Protein AF-A0A3D1HLU2-F1 (afdb_monomer_lite)

Radius of gyration: 20.57 Å; chains: 1; bounding box: 33×50×55 Å

Foldseek 3Di:
DVVVVVVVVVVVVVPPPVPPQPPCPADAPDKDKDWDWDDDPNDIDIWIKIKHWDDWDADPNFIKIKIKIDTPPDDIDIDIGTDD

Sequence (84 aa):
MKNILLTLLALTSFCQVDARDYLPVYTEGKVWNYSYYKMVDGEVQKAEYQRYVDRDTIIDGKNCKIILSRKVKDNYNIHYIERK

Structure (mmCIF, N/CA/C/O backbone):
data_AF-A0A3D1HLU2-F1
#
_entry.id   AF-A0A3D1HLU2-F1
#
loop_
_atom_site.group_PDB
_atom_site.id
_atom_site.type_symbol
_atom_site.label_atom_id
_atom_site.label_alt_id
_atom_site.label_comp_id
_atom_site.label_asym_id
_atom_site.label_entity_id
_atom_site.label_seq_id
_atom_site.pdbx_PDB_ins_code
_atom_site.Cartn_x
_atom_site.Cartn_y
_atom_site.Cartn_z
_atom_site.occupancy
_atom_site.B_iso_or_equiv
_atom_site.auth_seq_id
_atom_site.auth_comp_id
_atom_site.auth_asym_id
_atom_site.auth_atom_id
_atom_site.pdbx_PDB_model_num
ATOM 1 N N . MET A 1 1 ? 8.787 -38.985 35.407 1.00 52.44 1 MET A N 1
ATOM 2 C CA . MET A 1 1 ? 8.613 -38.581 33.989 1.00 52.44 1 MET A CA 1
ATOM 3 C C . MET A 1 1 ? 7.423 -37.637 33.736 1.00 52.44 1 MET A C 1
ATOM 5 O O . MET A 1 1 ? 7.106 -37.389 32.586 1.00 52.44 1 MET A O 1
ATOM 9 N N . LYS A 1 2 ? 6.762 -37.074 34.764 1.00 51.91 2 LYS A N 1
ATOM 10 C CA . LYS A 1 2 ? 5.601 -36.173 34.590 1.00 51.91 2 LYS A CA 1
ATOM 11 C C . LYS A 1 2 ? 5.990 -34.681 34.577 1.00 51.91 2 LYS A C 1
ATOM 13 O O . LYS A 1 2 ? 5.326 -33.880 33.934 1.00 51.91 2 LYS A O 1
ATOM 18 N N . ASN A 1 3 ? 7.122 -34.334 35.198 1.00 54.22 3 ASN A N 1
ATOM 19 C CA . ASN A 1 3 ? 7.586 -32.944 35.311 1.00 54.22 3 ASN A CA 1
ATOM 20 C C . ASN A 1 3 ? 8.312 -32.417 34.063 1.00 54.22 3 ASN A C 1
ATOM 22 O O . ASN A 1 3 ? 8.344 -31.211 33.865 1.00 54.22 3 ASN A O 1
ATOM 26 N N . ILE A 1 4 ? 8.844 -33.296 33.205 1.00 61.16 4 ILE A N 1
ATOM 27 C CA . ILE A 1 4 ? 9.544 -32.891 31.969 1.00 61.16 4 ILE A CA 1
ATOM 28 C C . ILE A 1 4 ? 8.542 -32.402 30.907 1.00 61.16 4 ILE A C 1
ATOM 30 O O . ILE A 1 4 ? 8.821 -31.474 30.149 1.00 61.16 4 ILE A O 1
ATOM 34 N N . LEU A 1 5 ? 7.338 -32.983 30.884 1.00 57.62 5 LEU A N 1
ATOM 35 C CA . LEU A 1 5 ? 6.285 -32.599 29.941 1.00 57.62 5 LEU A CA 1
ATOM 36 C C . LEU A 1 5 ? 5.750 -31.182 30.223 1.00 57.62 5 LEU A C 1
ATOM 38 O O . LEU A 1 5 ? 5.496 -30.416 29.299 1.00 57.62 5 LEU A O 1
ATOM 42 N N . LEU A 1 6 ? 5.637 -30.821 31.507 1.00 58.78 6 LEU A N 1
ATOM 43 C CA . LEU A 1 6 ? 5.197 -29.494 31.953 1.00 58.78 6 LEU A CA 1
ATOM 44 C C . LEU A 1 6 ? 6.207 -28.400 31.589 1.00 58.78 6 LEU A C 1
ATOM 46 O O . LEU A 1 6 ? 5.811 -27.317 31.169 1.00 58.78 6 LEU A O 1
ATOM 50 N N . THR A 1 7 ? 7.507 -28.695 31.683 1.00 60.12 7 THR A N 1
ATOM 51 C CA . THR A 1 7 ? 8.560 -27.757 31.267 1.00 60.12 7 THR A CA 1
ATOM 52 C C . THR A 1 7 ? 8.589 -27.544 29.753 1.00 60.12 7 THR A C 1
ATOM 54 O O . THR A 1 7 ? 8.812 -26.425 29.304 1.00 60.12 7 THR A O 1
ATOM 57 N N . LEU A 1 8 ? 8.299 -28.581 28.959 1.00 55.53 8 LEU A N 1
ATOM 58 C CA . LEU A 1 8 ? 8.218 -28.478 27.497 1.00 55.53 8 LEU A CA 1
ATOM 59 C C . LEU A 1 8 ? 7.008 -27.651 27.034 1.00 55.53 8 LEU A C 1
ATOM 61 O O . LEU A 1 8 ? 7.168 -26.811 26.154 1.00 55.53 8 LEU A O 1
ATOM 65 N N . LEU A 1 9 ? 5.838 -27.815 27.666 1.00 57.53 9 LEU A N 1
ATOM 66 C CA . LEU A 1 9 ? 4.664 -26.976 27.382 1.00 57.53 9 LEU A CA 1
ATOM 67 C C . LEU A 1 9 ? 4.894 -25.502 27.747 1.00 57.53 9 LEU A C 1
ATOM 69 O O . LEU A 1 9 ? 4.470 -24.612 27.012 1.00 57.53 9 LEU A O 1
ATOM 73 N N . ALA A 1 10 ? 5.585 -25.239 28.860 1.00 58.91 10 ALA A N 1
ATOM 74 C CA . ALA A 1 10 ? 5.915 -23.877 29.266 1.00 58.91 10 ALA A CA 1
ATOM 75 C C . ALA A 1 10 ? 6.861 -23.197 28.263 1.00 58.91 10 ALA A C 1
ATOM 77 O O . ALA A 1 10 ? 6.635 -22.043 27.914 1.00 58.91 10 ALA A O 1
ATOM 78 N N . LEU A 1 11 ? 7.869 -23.909 27.739 1.00 54.00 11 LEU A N 1
ATOM 79 C CA . LEU A 1 11 ? 8.787 -23.355 26.737 1.00 54.00 11 LEU A CA 1
ATOM 80 C C . LEU A 1 11 ? 8.103 -23.032 25.399 1.00 54.00 11 LEU A C 1
ATOM 82 O O . LEU A 1 11 ? 8.462 -22.041 24.766 1.00 54.00 11 LEU A O 1
ATOM 86 N N . THR A 1 12 ? 7.104 -23.812 24.974 1.00 55.25 12 THR A N 1
ATOM 87 C CA . THR A 1 12 ? 6.391 -23.539 23.713 1.00 55.25 12 THR A CA 1
ATOM 88 C C . THR A 1 12 ? 5.459 -22.329 23.787 1.00 55.25 12 THR A C 1
ATOM 90 O O . THR A 1 12 ? 5.230 -21.695 22.761 1.00 55.25 12 THR A O 1
ATOM 93 N N . SER A 1 13 ? 4.973 -21.952 24.977 1.00 53.50 13 SER A N 1
ATOM 94 C CA . SER A 1 13 ? 4.122 -20.760 25.143 1.00 53.50 13 SER A CA 1
ATOM 95 C C . SER A 1 13 ? 4.876 -19.437 24.981 1.00 53.50 13 SER A C 1
ATOM 97 O O . SER A 1 13 ? 4.254 -18.429 24.667 1.00 53.50 13 SER A O 1
ATOM 99 N N . PHE A 1 14 ? 6.204 -19.423 25.143 1.00 52.06 14 PHE A N 1
ATOM 100 C CA . PHE A 1 14 ? 7.031 -18.225 24.915 1.00 52.06 14 PHE A CA 1
ATOM 101 C C . PHE A 1 14 ? 7.525 -18.096 23.469 1.00 52.06 14 PHE A C 1
ATOM 103 O O . PHE A 1 14 ? 8.103 -17.078 23.105 1.00 52.06 14 PHE A O 1
ATOM 110 N N . CYS A 1 15 ? 7.286 -19.110 22.632 1.00 45.38 15 CYS A N 1
ATOM 111 C CA . CYS A 1 15 ? 7.479 -19.045 21.184 1.00 45.38 15 CYS A CA 1
ATOM 112 C C . CYS A 1 15 ? 6.167 -18.703 20.469 1.00 45.38 15 CYS A C 1
ATOM 114 O O . CYS A 1 15 ? 5.884 -19.206 19.382 1.00 45.38 15 CYS A O 1
ATOM 116 N N . GLN A 1 16 ? 5.367 -17.799 21.035 1.00 48.69 16 GLN A N 1
ATOM 117 C CA . GLN A 1 16 ? 4.585 -16.935 20.167 1.00 48.69 16 GLN A CA 1
ATOM 118 C C . GLN A 1 16 ? 5.614 -16.025 19.509 1.00 48.69 16 GLN A C 1
ATOM 120 O O . GLN A 1 16 ? 6.067 -15.047 20.090 1.00 48.69 16 GLN A O 1
ATOM 125 N N . VAL A 1 17 ? 6.088 -16.429 18.327 1.00 43.00 17 VAL A N 1
ATOM 126 C CA . VAL A 1 17 ? 6.726 -15.492 17.410 1.00 43.00 17 VAL A CA 1
ATOM 127 C C . VAL A 1 17 ? 5.656 -14.443 17.191 1.00 43.00 17 VAL A C 1
ATOM 129 O O . VAL A 1 17 ? 4.735 -14.669 16.405 1.00 43.00 17 VAL A O 1
ATOM 132 N N . ASP A 1 18 ? 5.730 -13.358 17.962 1.00 43.25 18 ASP A N 1
ATOM 133 C CA . ASP A 1 18 ? 4.964 -12.156 17.720 1.00 43.25 18 ASP A CA 1
ATOM 134 C C . ASP A 1 18 ? 5.226 -11.866 16.261 1.00 43.25 18 ASP A C 1
ATOM 136 O O . ASP A 1 18 ? 6.351 -11.556 15.853 1.00 43.25 18 ASP A O 1
ATOM 140 N N . ALA A 1 19 ? 4.220 -12.158 15.442 1.00 44.59 19 ALA A N 1
ATOM 141 C CA . ALA A 1 19 ? 4.251 -11.892 14.030 1.00 44.59 19 ALA A CA 1
ATOM 142 C C . ALA A 1 19 ? 4.369 -10.384 13.978 1.00 44.59 19 ALA A C 1
ATOM 144 O O . ALA A 1 19 ? 3.329 -9.738 14.121 1.00 44.59 19 ALA A O 1
ATOM 145 N N . ARG A 1 20 ? 5.636 -9.911 13.924 1.00 42.66 20 ARG A N 1
ATOM 146 C CA . ARG A 1 20 ? 6.072 -8.543 14.214 1.00 42.66 20 ARG A CA 1
ATOM 147 C C . ARG A 1 20 ? 4.938 -7.670 13.788 1.00 42.66 20 ARG A C 1
ATOM 149 O O . ARG A 1 20 ? 4.626 -7.710 12.593 1.00 42.66 20 ARG A O 1
ATOM 156 N N . ASP A 1 21 ? 4.285 -7.021 14.754 1.00 42.22 21 ASP A N 1
ATOM 157 C CA . ASP A 1 21 ? 3.238 -6.064 14.445 1.00 42.22 21 ASP A CA 1
ATOM 158 C C . ASP A 1 21 ? 3.763 -5.299 13.254 1.00 42.22 21 ASP A C 1
ATOM 160 O O . ASP A 1 21 ? 4.879 -4.766 13.310 1.00 42.22 21 ASP A O 1
ATOM 164 N N . TYR A 1 22 ? 3.074 -5.432 12.118 1.00 42.97 22 TYR A N 1
ATOM 165 C CA . TYR A 1 22 ? 3.418 -4.660 10.948 1.00 42.97 22 TYR A CA 1
ATOM 166 C C . TYR A 1 22 ? 3.238 -3.238 11.453 1.00 42.97 22 TYR A C 1
ATOM 168 O O . TYR A 1 22 ? 2.108 -2.755 11.511 1.00 42.97 22 TYR A O 1
ATOM 176 N N . LEU A 1 23 ? 4.341 -2.633 11.925 1.00 45.53 23 LEU A N 1
ATOM 177 C CA . LEU A 1 23 ? 4.479 -1.230 12.285 1.00 45.53 23 LEU A CA 1
ATOM 178 C C . LEU A 1 23 ? 3.596 -0.524 11.284 1.00 45.53 23 LEU A C 1
ATOM 180 O O . LEU A 1 23 ? 3.847 -0.788 10.109 1.00 45.53 23 LEU A O 1
ATOM 184 N N . PRO A 1 24 ? 2.536 0.206 11.680 1.00 56.78 24 PRO A N 1
ATOM 185 C CA . PRO A 1 24 ? 1.513 0.643 10.745 1.00 56.78 24 PRO A CA 1
ATOM 186 C C . PRO A 1 24 ? 2.201 1.454 9.652 1.00 56.78 24 PRO A C 1
ATOM 188 O O . PRO A 1 24 ? 2.480 2.638 9.819 1.00 56.78 24 PRO A O 1
ATOM 191 N N . VAL A 1 25 ? 2.556 0.774 8.553 1.00 61.44 25 VAL A N 1
ATOM 192 C CA . VAL A 1 25 ? 3.507 1.292 7.557 1.00 61.44 25 VAL A CA 1
ATOM 193 C C . VAL A 1 25 ? 2.883 2.517 6.898 1.00 61.44 25 VAL A C 1
ATOM 195 O O . VAL A 1 25 ? 3.569 3.394 6.386 1.00 61.44 25 VAL A O 1
ATOM 198 N N . TYR A 1 26 ? 1.555 2.592 6.978 1.00 68.75 26 TYR A N 1
ATOM 199 C CA . TYR A 1 26 ? 0.727 3.656 6.474 1.00 68.75 26 TYR A CA 1
ATOM 200 C C . TYR A 1 26 ? -0.070 4.261 7.627 1.00 68.75 26 TYR A C 1
ATOM 202 O O . TYR A 1 26 ? -1.004 3.657 8.149 1.00 68.75 26 TYR A O 1
ATOM 210 N N . THR A 1 27 ? 0.317 5.469 8.029 1.00 74.12 27 THR A N 1
ATOM 211 C CA . THR A 1 27 ? -0.466 6.286 8.963 1.00 74.12 27 THR A CA 1
ATOM 212 C C . THR A 1 27 ? -1.647 6.928 8.235 1.00 74.12 27 THR A C 1
ATOM 214 O O . THR A 1 27 ? -1.481 7.428 7.118 1.00 74.12 27 THR A O 1
ATOM 217 N N . GLU A 1 28 ? -2.818 6.944 8.874 1.00 75.50 28 GLU A N 1
ATOM 218 C CA . GLU A 1 28 ? -3.999 7.669 8.389 1.00 75.50 28 GLU A CA 1
ATOM 219 C C . GLU A 1 28 ? -3.704 9.158 8.165 1.00 75.50 28 GLU A C 1
ATOM 221 O O . GLU A 1 28 ? -2.869 9.756 8.846 1.00 75.50 28 GLU A O 1
ATOM 226 N N . GLY A 1 29 ? -4.366 9.751 7.169 1.00 76.25 29 GLY A N 1
ATOM 227 C CA . GLY A 1 29 ? -4.178 11.158 6.805 1.00 76.25 29 GLY A CA 1
ATOM 228 C C . GLY A 1 29 ? -2.832 11.480 6.142 1.00 76.25 29 GLY A C 1
ATOM 229 O O . GLY A 1 29 ? -2.600 12.632 5.782 1.00 76.25 29 GLY A O 1
ATOM 230 N N . LYS A 1 30 ? -1.946 10.492 5.945 1.00 80.31 30 LYS A N 1
ATOM 231 C CA . LYS A 1 30 ? -0.673 10.661 5.233 1.00 80.31 30 LYS A CA 1
ATOM 232 C C . LYS A 1 30 ? -0.682 9.961 3.877 1.00 80.31 30 LYS A C 1
ATOM 234 O O . LYS A 1 30 ? -1.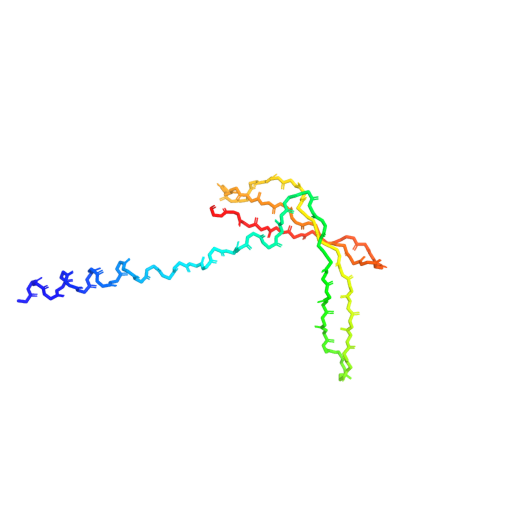208 8.858 3.727 1.00 80.31 30 LYS A O 1
ATOM 239 N N . VAL A 1 31 ? -0.023 10.593 2.908 1.00 83.06 31 VAL A N 1
ATOM 240 C CA . VAL A 1 31 ? 0.304 9.996 1.608 1.00 83.06 31 VAL A CA 1
ATOM 241 C C . VAL A 1 31 ? 1.766 9.572 1.621 1.00 83.06 31 VAL A C 1
ATOM 243 O O . VAL A 1 31 ? 2.650 10.349 1.979 1.00 83.06 31 VAL A O 1
ATOM 246 N N . TRP A 1 32 ? 2.017 8.338 1.209 1.00 85.06 32 TRP A N 1
ATOM 247 C CA . TRP A 1 32 ? 3.330 7.713 1.213 1.00 85.06 32 TRP A CA 1
ATOM 248 C C . TRP A 1 32 ? 3.803 7.492 -0.215 1.00 85.06 32 TRP A C 1
ATOM 250 O O . TRP A 1 32 ? 3.138 6.805 -0.988 1.00 85.06 32 TRP A O 1
ATOM 260 N N . ASN A 1 33 ? 4.959 8.049 -0.563 1.00 86.25 33 ASN A N 1
ATOM 261 C CA . ASN A 1 33 ? 5.592 7.809 -1.855 1.00 86.25 33 ASN A CA 1
ATOM 262 C C . ASN A 1 33 ? 6.551 6.621 -1.730 1.00 86.25 33 ASN A C 1
ATOM 264 O O . ASN A 1 33 ? 7.380 6.594 -0.822 1.00 86.25 33 ASN A O 1
ATOM 268 N N . TYR A 1 34 ? 6.467 5.652 -2.638 1.00 82.44 34 TYR A N 1
ATOM 269 C CA . TYR A 1 34 ? 7.415 4.544 -2.710 1.00 82.44 34 TYR A CA 1
ATOM 270 C C . TYR A 1 34 ? 7.824 4.256 -4.154 1.00 82.44 34 TYR 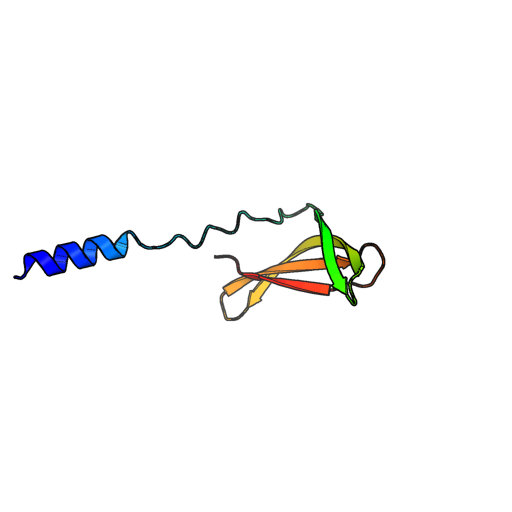A C 1
ATOM 272 O O . TYR A 1 34 ? 7.081 4.513 -5.100 1.00 82.44 34 TYR A O 1
ATOM 280 N N . SER A 1 35 ? 9.035 3.728 -4.321 1.00 85.81 35 SER A N 1
ATOM 281 C CA . SER A 1 35 ? 9.541 3.253 -5.609 1.00 85.81 35 SER A CA 1
ATOM 282 C C . SER A 1 35 ? 9.541 1.731 -5.625 1.00 85.81 35 SER A C 1
ATOM 284 O O . SER A 1 35 ? 9.985 1.096 -4.671 1.00 85.81 35 SER A O 1
ATOM 286 N N . TYR A 1 36 ? 9.048 1.156 -6.712 1.00 83.81 36 TYR A N 1
ATOM 287 C CA . TYR A 1 36 ? 9.123 -0.264 -7.010 1.00 83.81 36 TYR A CA 1
ATOM 288 C C . TYR A 1 36 ? 10.126 -0.478 -8.141 1.00 83.81 36 TYR A C 1
ATOM 290 O O . TYR A 1 36 ? 10.078 0.222 -9.154 1.00 83.81 36 TYR A O 1
ATOM 298 N N . TYR A 1 37 ? 11.014 -1.449 -7.958 1.00 85.75 37 TYR A N 1
ATOM 299 C CA . TYR A 1 37 ? 12.034 -1.822 -8.928 1.00 85.75 37 TYR A CA 1
ATOM 300 C C . TYR A 1 37 ? 11.776 -3.255 -9.387 1.00 85.75 37 TYR A C 1
ATOM 302 O O . TYR A 1 37 ? 11.552 -4.137 -8.557 1.00 85.75 37 TYR A O 1
ATOM 310 N N . LYS A 1 38 ? 11.808 -3.491 -10.698 1.00 87.56 38 LYS A N 1
ATOM 311 C CA . LYS A 1 38 ? 11.667 -4.821 -11.296 1.00 87.56 38 LYS A CA 1
ATOM 312 C C . LYS A 1 38 ? 12.720 -5.013 -12.375 1.00 87.56 38 LYS A C 1
ATOM 314 O O . LYS A 1 38 ? 12.920 -4.122 -13.191 1.00 87.56 38 LYS A O 1
ATOM 319 N N . MET A 1 39 ? 13.334 -6.191 -12.403 1.00 92.19 39 MET A N 1
ATOM 320 C CA . MET A 1 39 ? 14.151 -6.624 -13.536 1.00 92.19 39 MET A CA 1
ATOM 321 C C . MET A 1 39 ? 13.245 -7.164 -14.645 1.00 92.19 39 MET A C 1
ATOM 323 O O . MET A 1 39 ? 12.431 -8.057 -14.394 1.00 92.19 39 ME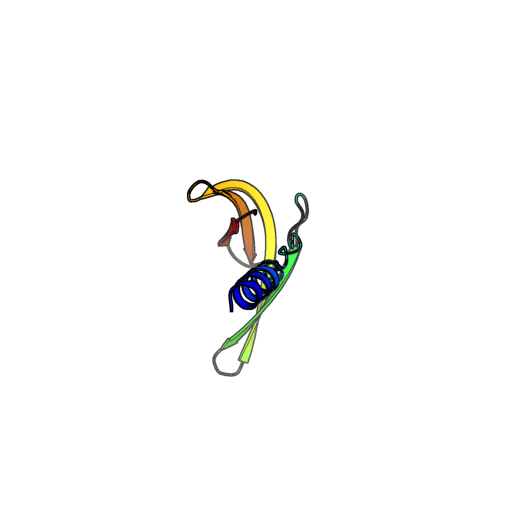T A O 1
ATOM 327 N N . VAL A 1 40 ? 13.372 -6.629 -15.856 1.00 89.25 40 VAL A N 1
ATOM 328 C CA . VAL A 1 40 ? 12.684 -7.110 -17.063 1.00 89.25 40 VAL A CA 1
ATOM 329 C C . VAL A 1 40 ? 13.706 -7.120 -18.191 1.00 89.25 40 VAL A C 1
ATOM 331 O O . VAL A 1 40 ? 14.335 -6.098 -18.435 1.00 89.25 40 VAL A O 1
ATOM 334 N N . ASP A 1 41 ? 13.912 -8.277 -18.820 1.00 93.06 41 ASP A N 1
ATOM 335 C CA . ASP A 1 41 ? 14.842 -8.455 -19.948 1.00 93.06 41 ASP A CA 1
ATOM 336 C C . ASP A 1 41 ? 16.274 -7.946 -19.686 1.00 93.06 41 ASP A C 1
ATOM 338 O O . ASP A 1 41 ? 16.964 -7.463 -20.574 1.00 93.06 41 ASP A O 1
ATOM 342 N N . GLY A 1 42 ? 16.738 -8.066 -18.436 1.00 91.50 42 GLY A N 1
ATOM 343 C CA . GLY A 1 42 ? 18.071 -7.616 -18.019 1.00 91.50 42 GLY A CA 1
ATOM 344 C C . GLY A 1 42 ? 18.163 -6.131 -17.652 1.00 91.50 42 GLY A C 1
ATOM 345 O O . GLY A 1 42 ? 19.202 -5.701 -17.159 1.00 91.50 42 GLY A O 1
ATOM 346 N N . GLU A 1 43 ? 17.080 -5.367 -17.793 1.00 88.94 43 GLU A N 1
ATOM 347 C CA . GLU A 1 43 ? 17.020 -3.952 -17.428 1.00 88.94 43 GLU A CA 1
ATOM 348 C C . GLU A 1 43 ? 16.244 -3.719 -16.123 1.00 88.94 43 GLU A C 1
ATOM 350 O O . GLU A 1 43 ? 15.257 -4.399 -15.819 1.00 88.94 43 GLU A O 1
ATOM 355 N N . VAL A 1 44 ? 16.675 -2.721 -15.340 1.00 88.56 44 VAL A N 1
ATOM 356 C CA . VAL A 1 44 ? 15.957 -2.269 -14.138 1.00 88.56 44 VAL A CA 1
ATOM 357 C C . VAL A 1 44 ? 14.858 -1.295 -14.553 1.00 88.56 44 VAL A C 1
ATOM 359 O O . VAL A 1 44 ? 15.125 -0.150 -14.912 1.00 88.56 44 VAL A O 1
ATOM 362 N N . GLN A 1 45 ? 13.604 -1.706 -14.411 1.00 85.06 45 GLN A N 1
ATOM 363 C CA . GLN A 1 45 ? 12.459 -0.811 -14.518 1.00 85.06 45 GLN A CA 1
ATOM 364 C C . GLN A 1 45 ? 12.108 -0.236 -13.143 1.00 85.06 45 GLN A C 1
ATOM 366 O O . GLN A 1 45 ? 11.885 -0.979 -12.183 1.00 85.06 45 GLN A O 1
ATOM 371 N N . LYS A 1 46 ? 12.022 1.096 -13.052 1.00 86.69 46 LYS A N 1
ATOM 372 C CA . LYS A 1 46 ? 11.549 1.821 -11.864 1.00 86.69 46 LYS A CA 1
ATOM 373 C C . LYS A 1 46 ? 10.130 2.333 -12.098 1.00 86.69 46 LYS A C 1
ATOM 375 O O . LYS A 1 46 ? 9.856 2.995 -13.096 1.00 86.69 46 LYS A O 1
ATOM 380 N N . ALA A 1 47 ? 9.245 2.098 -11.137 1.00 84.06 47 ALA A N 1
ATOM 381 C CA . ALA A 1 47 ? 7.917 2.691 -11.093 1.00 84.06 47 ALA A CA 1
ATOM 382 C C . ALA A 1 47 ? 7.688 3.387 -9.748 1.00 84.06 47 ALA A C 1
ATOM 384 O O . ALA A 1 47 ? 8.011 2.849 -8.691 1.00 84.06 47 ALA A O 1
ATOM 385 N N . GLU A 1 48 ? 7.127 4.589 -9.792 1.00 85.44 48 GLU A N 1
ATOM 386 C CA . GLU A 1 48 ? 6.837 5.391 -8.604 1.00 85.44 48 GLU A CA 1
ATOM 387 C C . GLU A 1 48 ? 5.356 5.313 -8.269 1.00 85.44 48 GLU A C 1
ATOM 389 O O . GLU A 1 48 ? 4.503 5.402 -9.155 1.00 85.44 48 GLU A O 1
ATOM 394 N N . TYR A 1 49 ? 5.055 5.165 -6.985 1.00 85.62 49 TYR A N 1
ATOM 395 C CA . TYR A 1 49 ? 3.705 5.004 -6.482 1.00 85.62 49 TYR A CA 1
ATOM 396 C C . TYR A 1 49 ? 3.456 5.899 -5.276 1.00 85.62 49 TYR A C 1
ATOM 398 O O . TYR A 1 49 ? 4.337 6.145 -4.456 1.00 85.62 49 TYR A O 1
ATOM 406 N N . GLN A 1 50 ? 2.211 6.323 -5.154 1.00 87.19 50 GLN A N 1
ATOM 407 C CA . GLN A 1 50 ? 1.619 6.908 -3.969 1.00 87.19 50 GLN A CA 1
ATOM 408 C C . GLN A 1 50 ? 0.728 5.880 -3.299 1.00 87.19 50 GLN A C 1
ATOM 410 O O . GLN A 1 50 ? 0.036 5.115 -3.969 1.00 87.19 50 GLN A O 1
ATOM 415 N N . ARG A 1 51 ? 0.730 5.867 -1.973 1.00 86.94 51 ARG A N 1
ATOM 416 C CA . ARG A 1 51 ? -0.122 5.008 -1.167 1.00 86.94 51 ARG A CA 1
ATOM 417 C C . ARG A 1 51 ? -0.771 5.802 -0.054 1.00 86.94 51 ARG A C 1
ATOM 419 O O . ARG A 1 51 ? -0.106 6.602 0.598 1.00 86.94 51 ARG A O 1
ATOM 426 N N . TYR A 1 52 ? -2.051 5.566 0.170 1.00 84.38 52 TYR A N 1
ATOM 427 C CA . TYR A 1 52 ? -2.785 6.182 1.264 1.00 84.38 52 TYR A CA 1
ATOM 428 C C . TYR A 1 52 ? -3.805 5.203 1.835 1.00 84.38 52 TYR A C 1
ATOM 430 O O . TYR A 1 52 ? -4.282 4.294 1.151 1.00 84.38 52 TYR A O 1
ATOM 438 N N . VAL A 1 53 ? -4.088 5.383 3.119 1.00 84.25 53 VAL A N 1
ATOM 439 C CA . VAL A 1 53 ? -5.159 4.672 3.814 1.00 84.25 53 VAL A CA 1
ATOM 440 C C . VAL A 1 53 ? -6.474 5.355 3.449 1.00 84.25 53 VAL A C 1
ATOM 442 O O . VAL A 1 53 ? -6.568 6.573 3.573 1.00 84.25 53 VAL A O 1
ATOM 445 N N . ASP A 1 54 ? -7.450 4.583 2.975 1.00 82.50 54 ASP A N 1
ATOM 446 C CA . ASP A 1 54 ? -8.779 5.082 2.603 1.00 82.50 54 ASP A CA 1
ATOM 447 C C . ASP A 1 54 ? -9.754 4.933 3.780 1.00 82.50 54 ASP A C 1
ATOM 449 O O . ASP A 1 54 ? -9.778 5.770 4.681 1.00 82.50 54 ASP A O 1
ATOM 453 N N . ARG A 1 55 ? -10.508 3.831 3.826 1.00 82.56 55 ARG A N 1
ATOM 454 C CA . ARG A 1 55 ? -11.515 3.560 4.857 1.00 82.56 55 ARG A CA 1
ATOM 455 C C . ARG A 1 55 ? -11.332 2.196 5.510 1.00 82.56 55 ARG A C 1
ATOM 457 O O . ARG A 1 55 ? -10.638 1.322 4.983 1.00 82.56 55 ARG A O 1
ATOM 464 N N . ASP A 1 56 ? -11.991 2.017 6.647 1.00 85.25 56 ASP A N 1
ATOM 465 C CA . ASP A 1 56 ? -12.125 0.714 7.291 1.00 85.25 56 ASP A CA 1
ATOM 466 C C . ASP A 1 56 ? -13.111 -0.180 6.522 1.00 85.25 56 ASP A C 1
ATOM 468 O O . ASP A 1 56 ? -14.019 0.292 5.831 1.00 85.25 56 ASP A O 1
ATOM 472 N N . THR A 1 57 ? -12.909 -1.491 6.605 1.00 84.94 57 THR A N 1
ATOM 473 C CA . THR A 1 57 ? -13.755 -2.504 5.969 1.00 84.94 57 THR A CA 1
ATOM 474 C C . THR A 1 57 ? -13.723 -3.808 6.764 1.00 84.94 57 THR A C 1
ATOM 476 O O . THR A 1 57 ? -12.876 -3.971 7.638 1.00 84.94 57 THR A O 1
ATOM 479 N N . ILE A 1 58 ? -14.632 -4.736 6.467 1.00 84.25 58 ILE A N 1
ATOM 480 C CA . ILE A 1 58 ? -14.654 -6.068 7.075 1.00 84.25 58 ILE A CA 1
ATOM 481 C C . ILE A 1 58 ? -14.424 -7.102 5.975 1.00 84.25 58 ILE A C 1
ATOM 483 O O . ILE A 1 58 ? -15.185 -7.142 5.010 1.00 84.25 58 ILE A O 1
ATOM 487 N N . ILE A 1 59 ? -13.393 -7.935 6.129 1.00 78.06 59 ILE A N 1
ATOM 488 C CA . ILE A 1 59 ? -13.089 -9.066 5.240 1.00 78.06 59 ILE A CA 1
ATOM 489 C C . ILE A 1 59 ? -13.056 -10.326 6.099 1.00 78.06 59 ILE A C 1
ATOM 491 O O . ILE A 1 59 ? -12.346 -10.360 7.100 1.00 78.06 59 ILE A O 1
ATOM 495 N N . ASP A 1 60 ? -13.855 -11.332 5.745 1.00 86.81 60 ASP A N 1
ATOM 496 C CA . ASP A 1 60 ? -13.945 -12.611 6.467 1.00 86.81 60 ASP A CA 1
ATOM 497 C C . ASP A 1 60 ? -14.148 -12.457 7.989 1.00 86.81 60 ASP A C 1
ATOM 499 O O . ASP A 1 60 ? -13.551 -13.159 8.803 1.00 86.81 60 ASP A O 1
ATOM 503 N N . GLY A 1 61 ? -14.987 -11.492 8.385 1.00 82.44 61 GLY A N 1
ATOM 504 C CA . GLY A 1 61 ? -15.295 -11.201 9.791 1.00 82.44 61 GLY A CA 1
ATOM 505 C C . GLY A 1 61 ? -14.204 -10.434 10.545 1.00 82.44 61 GLY A C 1
ATOM 506 O O . GLY A 1 61 ? -14.343 -10.209 11.745 1.00 82.44 61 GLY A O 1
ATOM 507 N N . LYS A 1 62 ? -13.141 -10.005 9.862 1.00 76.44 62 LYS A N 1
ATOM 508 C CA . LYS A 1 62 ? -12.026 -9.262 10.452 1.00 76.44 62 LYS A CA 1
ATOM 509 C C . LYS A 1 62 ? -12.048 -7.797 10.048 1.00 76.44 62 LYS A C 1
ATOM 511 O O . LYS A 1 62 ? -12.357 -7.468 8.904 1.00 76.44 62 LYS A O 1
ATOM 516 N N . ASN A 1 63 ? -11.672 -6.925 10.980 1.00 78.56 63 ASN A N 1
ATOM 517 C CA . ASN A 1 63 ? -11.535 -5.496 10.718 1.00 78.56 63 ASN A CA 1
ATOM 518 C C . ASN A 1 63 ? -10.260 -5.230 9.908 1.00 78.56 63 ASN A C 1
ATOM 520 O O . ASN A 1 63 ? -9.147 -5.519 10.337 1.00 78.56 63 ASN A O 1
ATOM 524 N N . CYS A 1 64 ? -10.418 -4.634 8.737 1.00 80.50 64 CYS A N 1
ATOM 525 C CA . CYS A 1 64 ? -9.351 -4.362 7.786 1.00 80.50 6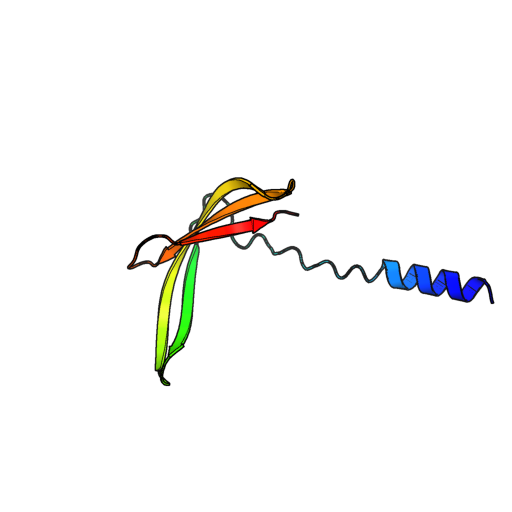4 CYS A CA 1
ATOM 526 C C . CYS A 1 64 ? -9.342 -2.880 7.400 1.00 80.50 64 CYS A C 1
ATOM 528 O O . CYS A 1 64 ? -10.320 -2.156 7.582 1.00 80.50 64 CYS A O 1
ATOM 530 N N . LYS A 1 65 ? -8.233 -2.431 6.813 1.00 80.75 65 LYS A N 1
ATOM 531 C CA . LYS A 1 65 ? -8.107 -1.120 6.175 1.00 80.75 65 LYS A CA 1
ATOM 532 C C . LYS A 1 65 ? -7.892 -1.267 4.681 1.00 80.75 65 LYS A C 1
ATOM 534 O O . LYS A 1 65 ? -7.058 -2.057 4.232 1.00 80.75 65 LYS A O 1
ATOM 539 N N . ILE A 1 66 ? -8.609 -0.457 3.912 1.00 82.06 66 ILE A N 1
ATOM 540 C CA . ILE A 1 66 ? -8.368 -0.322 2.479 1.00 82.06 66 ILE A CA 1
ATOM 541 C C . ILE A 1 66 ? -7.159 0.586 2.276 1.00 82.06 66 ILE A C 1
ATOM 543 O O . ILE A 1 66 ? -7.077 1.683 2.833 1.00 82.06 66 ILE A O 1
ATOM 547 N N . ILE A 1 67 ? -6.222 0.118 1.458 1.00 84.19 67 ILE A N 1
ATOM 548 C CA . ILE A 1 67 ? -5.028 0.854 1.075 1.00 84.19 67 ILE A CA 1
ATOM 549 C C . ILE A 1 67 ? -5.034 1.045 -0.430 1.00 84.19 67 ILE A C 1
ATOM 551 O O . ILE A 1 67 ? -4.921 0.101 -1.210 1.00 84.19 67 ILE A O 1
ATOM 555 N N . LEU A 1 68 ? -5.108 2.295 -0.853 1.00 82.06 68 LEU A N 1
ATOM 556 C CA . LEU A 1 68 ? -5.100 2.635 -2.263 1.00 82.06 68 LEU A CA 1
ATOM 557 C C . LEU A 1 68 ? -3.672 2.918 -2.701 1.00 82.06 68 LEU A C 1
ATOM 559 O O . LEU A 1 68 ? -2.937 3.639 -2.028 1.00 82.06 68 LEU A O 1
ATOM 563 N N . SER A 1 69 ? -3.271 2.329 -3.825 1.00 83.00 69 SER A N 1
ATOM 564 C CA . SER A 1 69 ? -2.011 2.619 -4.493 1.00 83.00 69 SER A CA 1
ATOM 565 C C . SER A 1 69 ? -2.282 3.273 -5.839 1.00 83.00 69 SER A C 1
ATOM 567 O O . SER A 1 69 ? -3.093 2.810 -6.632 1.00 83.00 69 SER A O 1
ATOM 569 N N . ARG A 1 70 ? -1.590 4.362 -6.129 1.00 81.75 70 ARG A N 1
ATOM 570 C CA . ARG A 1 70 ? -1.643 5.048 -7.415 1.00 81.75 70 ARG A CA 1
ATOM 571 C C . ARG A 1 70 ? -0.238 5.088 -7.972 1.00 81.75 70 ARG A C 1
ATOM 573 O O . ARG A 1 70 ? 0.660 5.563 -7.287 1.00 81.75 70 ARG A O 1
ATOM 580 N N . LYS A 1 71 ? -0.031 4.646 -9.208 1.00 80.44 71 LYS A N 1
ATOM 581 C CA . LYS A 1 71 ? 1.236 4.923 -9.889 1.00 80.44 71 LYS A CA 1
ATOM 582 C C . LYS A 1 71 ? 1.272 6.418 -10.192 1.00 80.44 71 LYS A C 1
ATOM 584 O O . LYS A 1 71 ? 0.305 6.954 -10.714 1.00 80.44 71 LYS A O 1
ATOM 589 N N . VAL A 1 72 ? 2.372 7.103 -9.895 1.00 69.69 72 VAL A N 1
ATOM 590 C CA . VAL A 1 72 ? 2.491 8.569 -10.055 1.00 69.69 72 VAL A CA 1
ATOM 591 C C . VAL A 1 72 ? 2.257 9.014 -11.515 1.00 69.69 72 VAL A C 1
ATOM 593 O O . VAL A 1 72 ? 2.011 10.188 -11.769 1.00 69.69 72 VAL A O 1
ATOM 596 N N . LYS A 1 73 ? 2.258 8.070 -12.473 1.00 64.44 73 LYS A N 1
ATOM 597 C CA . LYS A 1 73 ? 1.996 8.296 -13.901 1.00 64.44 73 LYS A CA 1
ATOM 598 C C . LYS A 1 73 ? 0.871 7.439 -14.527 1.00 64.44 73 LYS A C 1
ATOM 600 O O . LYS A 1 73 ? 0.712 7.534 -15.732 1.00 64.44 73 LYS A O 1
ATOM 605 N N . ASP A 1 74 ? 0.106 6.638 -13.766 1.00 55.28 74 ASP A N 1
ATOM 606 C CA . ASP A 1 74 ? -1.002 5.795 -14.289 1.00 55.28 74 ASP A CA 1
ATOM 607 C C . ASP A 1 74 ? -2.179 5.653 -13.285 1.00 55.28 74 ASP A C 1
ATOM 609 O O . ASP A 1 74 ? -2.127 6.137 -12.153 1.00 55.28 74 ASP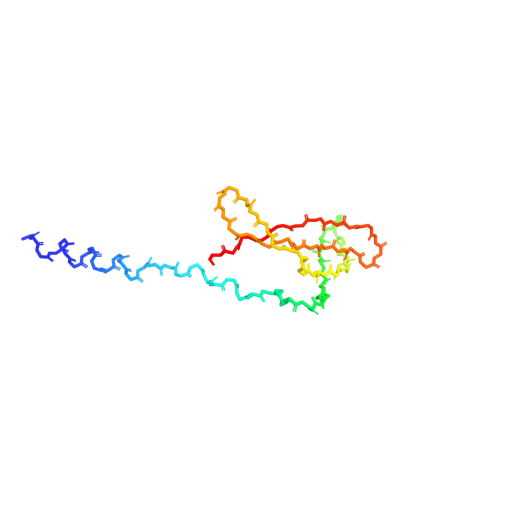 A O 1
ATOM 613 N N . ASN A 1 75 ? -3.252 4.965 -13.702 1.00 53.00 75 ASN A N 1
ATOM 614 C CA . ASN A 1 75 ? -4.473 4.693 -12.927 1.00 53.00 75 ASN A CA 1
ATOM 615 C C . ASN A 1 75 ? -4.252 3.893 -11.614 1.00 53.00 75 ASN A C 1
ATOM 617 O O . ASN A 1 75 ? -3.191 3.321 -11.358 1.00 53.00 75 ASN A O 1
ATOM 621 N N . TYR A 1 76 ? -5.279 3.886 -10.755 1.00 49.03 76 TYR A N 1
ATOM 622 C CA . TYR A 1 76 ? -5.262 3.324 -9.397 1.00 49.03 76 TYR A CA 1
ATOM 623 C C . TYR A 1 76 ? -5.254 1.784 -9.349 1.00 49.03 76 TYR A C 1
ATOM 625 O O . TYR A 1 76 ? -5.969 1.131 -10.101 1.00 49.03 76 TYR A O 1
ATOM 633 N N . ASN A 1 77 ? -4.527 1.226 -8.376 1.00 60.78 77 ASN A N 1
ATOM 634 C CA . ASN A 1 77 ? -4.584 -0.167 -7.928 1.00 60.78 77 ASN A CA 1
ATOM 635 C C . ASN A 1 77 ? -5.040 -0.219 -6.456 1.00 60.78 77 ASN A C 1
ATOM 637 O O . ASN A 1 77 ? -4.540 0.527 -5.611 1.00 60.78 77 ASN A O 1
ATOM 641 N N . ILE A 1 78 ? -5.987 -1.098 -6.128 1.00 56.06 78 ILE A N 1
ATOM 642 C CA . ILE A 1 78 ? -6.567 -1.225 -4.778 1.00 56.06 78 ILE A CA 1
ATOM 643 C C . ILE A 1 78 ? -5.903 -2.400 -4.048 1.00 56.06 78 ILE A C 1
ATOM 645 O O . ILE A 1 78 ? -5.831 -3.499 -4.591 1.00 56.06 78 ILE A O 1
ATOM 649 N N . HIS A 1 79 ? -5.433 -2.182 -2.817 1.00 65.88 79 HIS A N 1
ATOM 650 C CA . HIS A 1 79 ? -4.887 -3.213 -1.929 1.00 65.88 79 HIS A CA 1
ATOM 651 C C . HIS A 1 79 ? -5.628 -3.217 -0.578 1.00 65.88 79 HIS A C 1
ATOM 653 O O . HIS A 1 79 ? -6.199 -2.210 -0.163 1.00 65.88 79 HIS A O 1
ATOM 659 N N . TYR A 1 80 ? -5.589 -4.339 0.143 1.00 56.81 80 TYR A N 1
ATOM 660 C CA . TYR A 1 80 ? -6.238 -4.501 1.449 1.00 56.81 80 TYR A CA 1
ATOM 661 C C . TYR A 1 80 ? -5.204 -4.944 2.486 1.00 56.81 80 TYR A C 1
ATOM 663 O O . TYR A 1 80 ? -4.374 -5.802 2.187 1.00 56.81 80 TYR A O 1
ATOM 671 N N . ILE A 1 81 ? -5.240 -4.357 3.686 1.00 65.56 81 ILE A N 1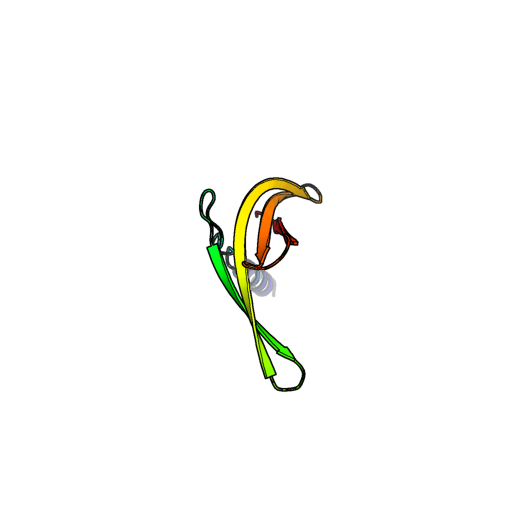
ATOM 672 C CA . ILE A 1 81 ? -4.409 -4.780 4.822 1.00 65.56 81 ILE A CA 1
ATOM 673 C C . ILE A 1 81 ? -5.314 -5.130 6.006 1.00 65.56 81 ILE A C 1
ATOM 675 O O . ILE A 1 81 ? -6.129 -4.314 6.438 1.00 65.56 81 ILE A O 1
ATOM 679 N N . GLU A 1 82 ? -5.163 -6.348 6.525 1.00 48.50 82 GLU A N 1
ATOM 680 C CA . GLU A 1 82 ? -5.835 -6.826 7.739 1.00 48.50 82 GLU A CA 1
ATOM 681 C C . GLU A 1 82 ? -5.283 -6.103 8.976 1.00 48.50 82 GLU A C 1
ATOM 683 O O . GLU A 1 82 ? -4.063 -5.981 9.121 1.00 48.50 82 GLU A O 1
ATOM 688 N N . ARG A 1 83 ? -6.162 -5.620 9.869 1.00 48.91 83 ARG A N 1
ATOM 689 C CA . ARG A 1 83 ? -5.737 -5.192 11.206 1.00 48.91 83 ARG A CA 1
ATOM 690 C C . ARG A 1 83 ? -5.893 -6.370 12.163 1.00 48.91 83 ARG A C 1
ATOM 692 O O . ARG A 1 83 ? -6.947 -7.000 12.190 1.00 48.91 83 ARG A O 1
ATOM 699 N N . LYS A 1 84 ? -4.835 -6.645 12.921 1.00 54.03 84 LYS A N 1
ATOM 700 C CA . LYS A 1 84 ? -4.903 -7.518 14.094 1.00 54.03 84 LYS A CA 1
ATOM 701 C C . LYS A 1 84 ? -5.556 -6.787 15.258 1.00 54.03 84 LYS A C 1
ATOM 703 O O . LYS A 1 84 ? -5.352 -5.553 15.343 1.00 54.03 84 LYS A O 1
#

pLDDT: mean 70.14, std 15.9, range [42.22, 93.06]

Secondary structure (DSSP, 8-state):
--HHHHHHHHHHHT----------SS-TT-EEEEEEEEEETTEEEEEEEEEEEEEEEEETTEEEEEEEEEETTS-EEEEEEE--